Protein AF-A0A3G4YT87-F1 (afdb_monomer)

Structure (mmCIF, N/CA/C/O backbone):
data_AF-A0A3G4YT87-F1
#
_entry.id   AF-A0A3G4YT87-F1
#
loop_
_atom_site.group_PDB
_atom_site.id
_atom_site.type_symbol
_atom_site.label_atom_id
_atom_site.label_alt_id
_atom_site.label_comp_id
_atom_site.label_asym_id
_atom_site.label_entity_id
_atom_site.label_seq_id
_atom_site.pdbx_PDB_ins_code
_atom_site.Cartn_x
_atom_site.Cartn_y
_atom_site.Cartn_z
_atom_site.occupancy
_atom_site.B_iso_or_equiv
_atom_site.auth_seq_id
_atom_site.auth_comp_id
_atom_site.auth_asym_id
_atom_site.auth_atom_id
_atom_site.pdbx_PDB_model_num
ATOM 1 N N . LYS A 1 1 ? -23.942 -4.716 14.796 1.00 54.91 1 LYS A N 1
ATOM 2 C CA . LYS A 1 1 ? -22.743 -4.615 13.935 1.00 54.91 1 LYS A CA 1
ATOM 3 C C . LYS A 1 1 ? -23.280 -4.381 12.539 1.00 54.91 1 LYS A C 1
ATOM 5 O O . LYS A 1 1 ? -23.975 -5.260 12.062 1.00 54.91 1 LYS A O 1
ATOM 10 N N . GLU A 1 2 ? -23.105 -3.191 11.973 1.00 70.88 2 GLU A N 1
ATOM 11 C CA . GLU A 1 2 ? -23.387 -3.000 10.548 1.00 70.88 2 GLU A CA 1
ATOM 12 C C . GLU A 1 2 ? -22.398 -3.865 9.771 1.00 70.88 2 GLU A C 1
ATOM 14 O O . GLU A 1 2 ? -21.189 -3.791 10.018 1.00 70.88 2 GLU A O 1
ATOM 19 N N . ASP A 1 3 ? -22.910 -4.723 8.894 1.00 77.50 3 ASP A N 1
ATOM 20 C CA . ASP A 1 3 ? -22.074 -5.470 7.968 1.00 77.50 3 ASP A CA 1
ATOM 21 C C . ASP A 1 3 ? -21.429 -4.461 7.024 1.00 77.50 3 ASP A C 1
ATOM 23 O O . ASP A 1 3 ? -22.083 -3.851 6.177 1.00 77.50 3 ASP A O 1
ATOM 27 N N . LYS A 1 4 ? -20.131 -4.220 7.220 1.00 84.19 4 LYS A N 1
ATOM 28 C CA . LYS A 1 4 ? -19.364 -3.378 6.307 1.00 84.19 4 LYS A CA 1
ATOM 29 C C . LYS A 1 4 ? -19.370 -4.050 4.940 1.00 84.19 4 LYS A C 1
ATOM 31 O O . LYS A 1 4 ? -19.026 -5.225 4.830 1.00 84.19 4 LYS A O 1
ATOM 36 N N . THR A 1 5 ? -19.717 -3.296 3.905 1.00 92.06 5 THR A N 1
ATOM 37 C CA . THR A 1 5 ? -19.676 -3.780 2.526 1.00 92.06 5 THR A CA 1
ATOM 38 C C . THR A 1 5 ? -18.284 -4.315 2.196 1.00 92.06 5 THR A C 1
ATOM 40 O O . THR A 1 5 ? -17.289 -3.596 2.305 1.00 92.06 5 THR A O 1
ATOM 43 N N . HIS A 1 6 ? -18.210 -5.581 1.785 1.00 91.19 6 HIS A N 1
ATOM 44 C CA . HIS A 1 6 ? -16.977 -6.175 1.282 1.00 91.19 6 HIS A CA 1
ATOM 45 C C . HIS A 1 6 ? -16.669 -5.626 -0.111 1.00 91.19 6 HIS A C 1
ATOM 47 O O . HIS A 1 6 ? -17.533 -5.621 -0.986 1.00 91.19 6 HIS A O 1
ATOM 53 N N . LEU A 1 7 ? -15.430 -5.187 -0.323 1.00 9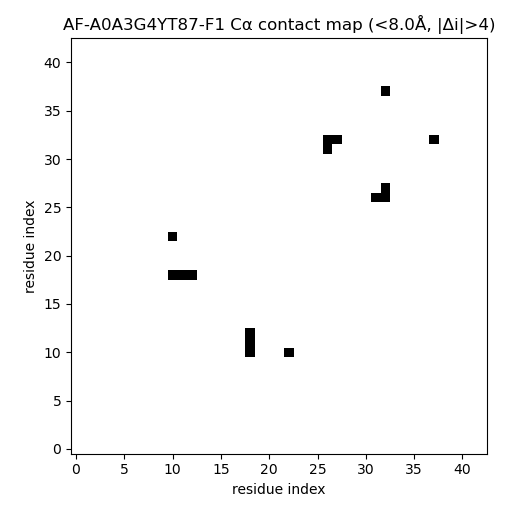1.62 7 LEU A N 1
ATOM 54 C CA . LEU A 1 7 ? -14.989 -4.615 -1.589 1.00 91.62 7 LEU A CA 1
ATOM 55 C C . LEU A 1 7 ? -13.612 -5.176 -1.953 1.00 91.62 7 LEU A C 1
ATOM 57 O O . LEU A 1 7 ? -12.696 -5.158 -1.133 1.00 91.62 7 LEU A O 1
ATOM 61 N N . ASN A 1 8 ? -13.480 -5.677 -3.182 1.00 93.62 8 ASN A N 1
ATOM 62 C CA . ASN A 1 8 ? -12.233 -6.206 -3.736 1.00 93.62 8 ASN A CA 1
ATOM 63 C C . ASN A 1 8 ? -11.722 -5.250 -4.824 1.00 93.62 8 ASN A C 1
ATOM 65 O O . ASN A 1 8 ? -12.492 -4.860 -5.700 1.00 93.62 8 ASN A O 1
ATOM 69 N N . VAL A 1 9 ? -10.436 -4.884 -4.784 1.00 92.69 9 VAL A N 1
ATOM 70 C CA . VAL A 1 9 ? -9.807 -3.936 -5.726 1.00 92.69 9 VAL A CA 1
ATOM 71 C C . VAL A 1 9 ? -8.604 -4.587 -6.403 1.00 92.69 9 VAL A C 1
ATOM 73 O O . VAL A 1 9 ? -7.810 -5.252 -5.742 1.00 92.69 9 VAL A O 1
ATOM 76 N N . VAL A 1 10 ? -8.440 -4.354 -7.709 1.00 95.12 10 VAL A N 1
ATOM 77 C CA . VAL A 1 10 ? -7.258 -4.759 -8.487 1.00 95.12 10 VAL A CA 1
ATOM 78 C C . VAL A 1 10 ? -6.686 -3.536 -9.205 1.00 95.12 10 VAL A C 1
ATOM 80 O O . VAL A 1 10 ? -7.429 -2.777 -9.824 1.00 95.12 10 VAL A O 1
ATOM 83 N N . VAL A 1 11 ? -5.364 -3.354 -9.141 1.00 93.94 11 VAL A N 1
ATOM 84 C CA . VAL A 1 11 ? -4.639 -2.266 -9.819 1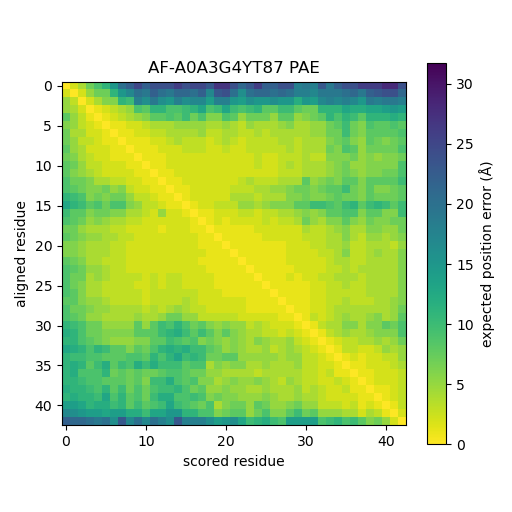.00 93.94 11 VAL A CA 1
ATOM 85 C C . VAL A 1 11 ? -3.857 -2.839 -11.006 1.00 93.94 11 VAL A C 1
ATOM 87 O O . VAL A 1 11 ? -3.009 -3.713 -10.827 1.00 93.94 11 VAL A O 1
ATOM 90 N N . ILE A 1 12 ? -4.122 -2.339 -12.218 1.00 96.00 12 ILE A N 1
ATOM 91 C CA . ILE A 1 12 ? -3.519 -2.802 -13.484 1.00 96.00 12 ILE A CA 1
ATOM 92 C C . ILE A 1 12 ? -2.775 -1.670 -14.208 1.00 96.00 12 ILE A C 1
ATOM 94 O O . ILE A 1 12 ? -3.023 -0.496 -13.953 1.00 96.00 12 ILE A O 1
ATOM 98 N N . GLY A 1 13 ? -1.845 -2.018 -15.102 1.00 95.50 13 GLY A N 1
ATOM 99 C CA . GLY A 1 13 ? -1.054 -1.049 -15.877 1.00 95.50 13 GLY A CA 1
ATOM 100 C C . GLY A 1 13 ? 0.372 -1.520 -16.173 1.00 95.50 13 GLY A C 1
ATOM 101 O O . GLY A 1 13 ? 0.808 -2.557 -15.663 1.00 95.50 13 GLY A O 1
ATOM 102 N N . HIS A 1 14 ? 1.110 -0.743 -16.970 1.00 96.00 14 HIS A N 1
ATOM 103 C CA . HIS A 1 14 ? 2.493 -1.040 -17.376 1.00 96.00 14 HIS A CA 1
ATOM 104 C C . HIS A 1 14 ? 3.426 -1.209 -16.168 1.00 96.00 14 HIS A C 1
ATOM 106 O O . HIS A 1 14 ? 3.171 -0.639 -15.102 1.00 96.00 14 HIS A O 1
ATOM 112 N N . VAL A 1 15 ? 4.474 -2.034 -16.295 1.00 91.38 15 VAL A N 1
ATOM 113 C CA . VAL A 1 15 ? 5.379 -2.391 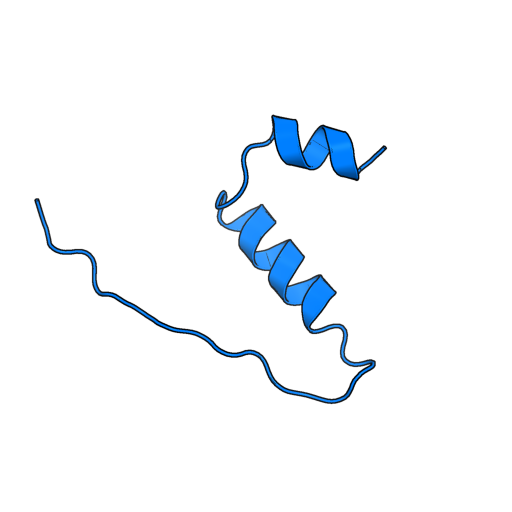-15.180 1.00 91.38 15 VAL A CA 1
ATOM 114 C C . VAL A 1 15 ? 5.945 -1.149 -14.483 1.00 91.38 15 VAL A C 1
ATOM 116 O O . VAL A 1 15 ? 5.910 -1.092 -13.255 1.00 91.38 15 VAL A O 1
ATOM 119 N N . ASP A 1 16 ? 6.265 -0.106 -15.250 1.00 93.62 16 ASP A N 1
ATOM 120 C CA . ASP A 1 16 ? 6.872 1.130 -14.742 1.00 93.62 16 ASP A CA 1
ATOM 121 C C . ASP A 1 16 ? 5.860 2.197 -14.289 1.00 93.62 16 ASP A C 1
ATOM 123 O O . ASP A 1 16 ? 6.249 3.259 -13.816 1.00 93.62 16 ASP A O 1
ATOM 127 N N . SER A 1 17 ? 4.547 1.943 -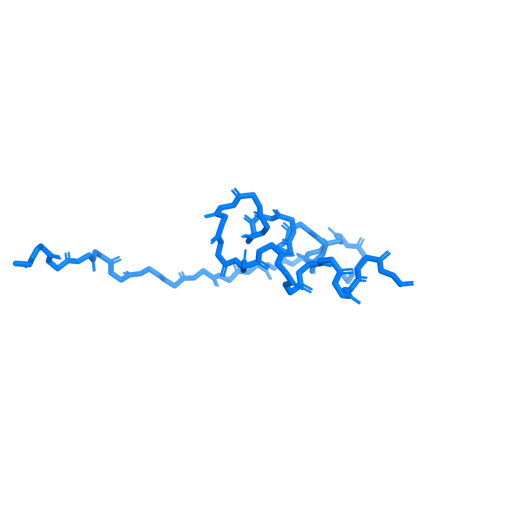14.372 1.00 95.06 17 SER A N 1
ATOM 128 C CA . SER A 1 17 ? 3.515 2.917 -13.967 1.00 95.06 17 SER A CA 1
ATOM 129 C C . SER A 1 17 ? 3.397 3.117 -12.447 1.00 95.06 17 SER A C 1
ATOM 131 O O . SER A 1 17 ? 2.446 3.738 -11.988 1.00 95.06 17 SER A O 1
ATOM 133 N N . GLY A 1 18 ? 4.309 2.557 -11.646 1.00 94.31 18 GLY A N 1
ATOM 134 C CA . GLY A 1 18 ? 4.352 2.805 -10.201 1.00 94.31 18 GLY A CA 1
ATOM 135 C C . GLY A 1 18 ? 3.171 2.231 -9.409 1.00 94.31 18 GLY A C 1
ATOM 136 O O . GLY A 1 18 ? 2.861 2.724 -8.328 1.00 94.31 18 GLY A O 1
ATOM 137 N N . LYS A 1 19 ? 2.511 1.178 -9.914 1.00 96.25 19 LYS A N 1
ATOM 138 C CA . LYS A 1 19 ? 1.309 0.578 -9.297 1.00 96.25 19 LYS A CA 1
ATOM 139 C C . LYS A 1 19 ? 1.508 0.210 -7.824 1.00 96.25 19 LYS A C 1
ATOM 141 O O . LYS A 1 19 ? 0.647 0.503 -6.996 1.00 96.25 19 LYS A O 1
ATOM 146 N N . SER A 1 20 ? 2.634 -0.423 -7.492 1.00 95.00 20 SER A N 1
ATOM 147 C CA . SER A 1 20 ? 2.983 -0.794 -6.115 1.00 95.00 20 SER A CA 1
ATOM 148 C C . SER A 1 20 ? 3.230 0.436 -5.242 1.00 95.00 20 SER A C 1
ATOM 150 O O . SER A 1 20 ? 2.755 0.469 -4.111 1.00 95.00 20 SER A O 1
ATOM 152 N N . THR A 1 21 ? 3.890 1.466 -5.778 1.00 94.50 21 THR A N 1
ATOM 153 C CA . THR A 1 21 ? 4.147 2.736 -5.087 1.00 94.50 21 THR A CA 1
ATOM 154 C C . THR A 1 21 ? 2.845 3.441 -4.715 1.00 94.50 21 THR A C 1
ATOM 156 O O . THR A 1 21 ? 2.640 3.781 -3.552 1.00 94.50 21 THR A O 1
ATOM 159 N N . THR A 1 22 ? 1.924 3.606 -5.669 1.00 93.56 22 THR A N 1
ATOM 160 C CA . THR A 1 22 ? 0.627 4.252 -5.415 1.00 93.56 22 THR A CA 1
ATOM 161 C C . THR A 1 22 ? -0.241 3.423 -4.473 1.00 93.56 22 THR A C 1
ATOM 163 O O . THR A 1 22 ? -0.859 3.978 -3.568 1.00 93.56 22 THR A O 1
ATOM 166 N N . THR A 1 23 ? -0.256 2.095 -4.635 1.00 94.31 23 THR A N 1
ATOM 167 C CA . THR A 1 23 ? -1.019 1.197 -3.751 1.00 94.31 23 THR A CA 1
ATOM 168 C C . THR A 1 23 ? -0.488 1.254 -2.319 1.00 94.31 23 THR A C 1
ATOM 170 O O . THR A 1 23 ? -1.269 1.404 -1.382 1.00 94.31 23 THR A O 1
ATOM 173 N N . GLY A 1 24 ? 0.834 1.200 -2.136 1.00 91.94 24 GLY A N 1
ATOM 174 C CA . GLY A 1 24 ? 1.467 1.337 -0.825 1.00 91.94 24 GLY A CA 1
ATOM 175 C C . GLY A 1 24 ? 1.169 2.690 -0.179 1.00 91.94 24 GLY A C 1
ATOM 176 O O . GLY A 1 24 ? 0.800 2.743 0.992 1.00 91.94 24 GLY A O 1
ATOM 177 N N . HIS A 1 25 ? 1.233 3.775 -0.957 1.00 91.69 25 HIS A N 1
ATOM 178 C CA . HIS A 1 25 ? 0.911 5.116 -0.471 1.00 91.69 25 HIS A CA 1
ATOM 179 C C . HIS A 1 25 ? -0.562 5.266 -0.060 1.00 91.69 25 HIS A C 1
ATOM 181 O O . HIS A 1 25 ? -0.860 5.895 0.953 1.00 91.69 25 HIS A O 1
ATOM 187 N N . LEU A 1 26 ? -1.488 4.653 -0.803 1.00 92.56 26 LEU A N 1
ATOM 188 C CA . LEU A 1 26 ? -2.912 4.659 -0.472 1.00 92.56 26 LEU A CA 1
ATOM 189 C C . LEU A 1 26 ? -3.179 3.919 0.843 1.00 92.56 26 LEU A C 1
ATOM 191 O O . LEU A 1 26 ? -3.856 4.450 1.718 1.00 92.56 26 LEU A O 1
ATOM 195 N N . ILE A 1 27 ? -2.600 2.728 1.024 1.00 91.81 27 ILE 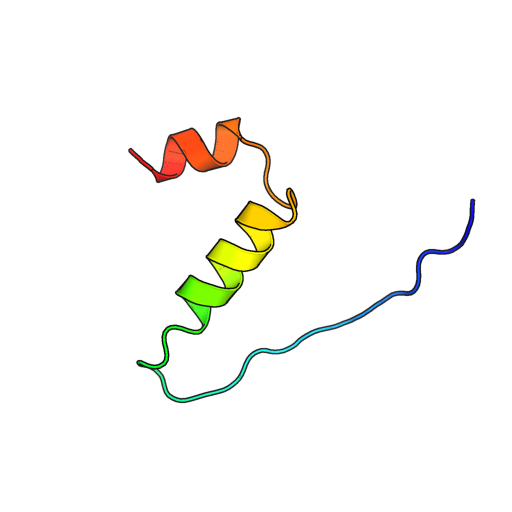A N 1
ATOM 196 C CA . ILE A 1 27 ? -2.743 1.963 2.274 1.00 91.81 27 ILE A CA 1
ATOM 197 C C . ILE A 1 27 ? -2.142 2.740 3.457 1.00 91.81 27 ILE A C 1
ATOM 199 O O . ILE A 1 27 ? -2.725 2.751 4.545 1.00 91.81 27 ILE A O 1
ATOM 203 N N . TYR A 1 28 ? -1.012 3.419 3.234 1.00 88.81 28 TYR A N 1
ATOM 204 C CA . TYR A 1 28 ? -0.377 4.288 4.221 1.00 88.81 28 TYR A CA 1
ATOM 205 C C . TYR A 1 28 ? -1.297 5.439 4.657 1.00 88.81 28 TYR A C 1
ATOM 207 O O . TYR A 1 28 ? -1.560 5.593 5.849 1.00 88.81 28 TYR A O 1
ATOM 215 N N . GLN A 1 29 ? -1.852 6.203 3.709 1.00 89.50 29 GLN A N 1
ATOM 216 C CA . GLN A 1 29 ? -2.758 7.317 4.017 1.00 89.50 29 GLN A CA 1
ATOM 217 C C . GLN A 1 29 ? -4.073 6.864 4.662 1.00 89.50 29 GLN A C 1
ATOM 219 O O . GLN A 1 29 ? -4.578 7.529 5.564 1.00 89.50 29 GLN A O 1
ATOM 224 N N . CYS A 1 30 ? -4.627 5.726 4.235 1.00 89.69 30 CYS A N 1
ATOM 225 C CA . CYS A 1 30 ? -5.865 5.178 4.792 1.00 89.69 30 CYS A CA 1
ATOM 226 C C . CYS A 1 30 ? -5.702 4.606 6.212 1.00 89.69 30 CYS A C 1
ATOM 228 O O . CYS A 1 30 ? -6.679 4.115 6.777 1.00 89.69 30 CYS A O 1
ATOM 230 N N . GLY A 1 31 ? -4.495 4.629 6.790 1.00 86.31 31 GLY A N 1
ATOM 231 C CA . GLY A 1 31 ? -4.231 4.066 8.115 1.00 86.31 31 GLY A CA 1
ATOM 232 C C . GLY A 1 31 ? -4.398 2.546 8.167 1.00 86.31 31 GLY A C 1
ATOM 233 O O . GLY A 1 31 ? -4.628 1.988 9.237 1.00 86.31 31 GLY A O 1
ATOM 234 N N . GLY A 1 32 ? -4.301 1.868 7.016 1.00 85.06 32 GLY A N 1
ATOM 235 C CA . GLY A 1 32 ? -4.374 0.407 6.934 1.00 85.06 32 GLY A CA 1
ATOM 236 C C . GLY A 1 32 ? -3.130 -0.291 7.491 1.00 85.06 32 GLY A C 1
ATOM 237 O O . GLY A 1 32 ? -3.152 -1.501 7.703 1.00 85.06 32 GLY A O 1
ATOM 238 N N . ILE A 1 33 ? -2.052 0.464 7.734 1.00 85.81 33 ILE A N 1
ATOM 239 C CA . ILE A 1 33 ? -0.804 -0.010 8.336 1.00 85.81 33 ILE A CA 1
ATOM 240 C C . ILE A 1 33 ? -0.511 0.814 9.594 1.00 85.81 33 ILE A C 1
ATOM 242 O O . ILE A 1 33 ? -0.635 2.038 9.600 1.00 85.81 33 ILE A O 1
ATOM 246 N N . ASP A 1 34 ? -0.093 0.129 10.659 1.00 85.94 34 ASP A N 1
ATOM 247 C CA . ASP A 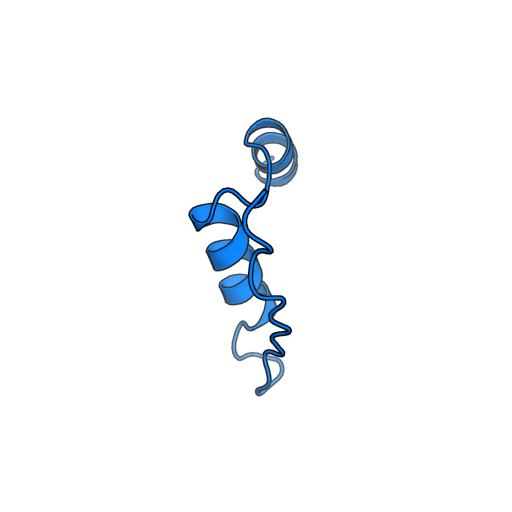1 34 ? 0.327 0.753 11.912 1.00 85.94 34 ASP A CA 1
ATOM 248 C C . ASP A 1 34 ? 1.618 1.577 11.747 1.00 85.94 34 ASP A C 1
ATOM 250 O O . ASP A 1 34 ? 2.571 1.144 11.090 1.00 85.94 34 ASP A O 1
ATOM 254 N N . LYS A 1 35 ? 1.686 2.739 12.407 1.00 81.69 35 LYS A N 1
ATOM 255 C CA . LYS A 1 35 ? 2.807 3.690 12.277 1.00 81.69 35 LYS A CA 1
ATOM 256 C C . LYS A 1 35 ? 4.158 3.067 12.630 1.00 81.69 35 LYS A C 1
ATOM 258 O O . LYS A 1 35 ? 5.133 3.282 11.917 1.00 81.69 35 LYS A O 1
ATOM 263 N N . ARG A 1 36 ? 4.203 2.205 13.652 1.00 82.69 36 ARG A N 1
ATOM 264 C CA . ARG A 1 36 ? 5.429 1.505 14.075 1.00 82.69 36 ARG A CA 1
ATOM 265 C C . ARG A 1 36 ? 5.968 0.564 12.999 1.00 82.69 36 ARG A C 1
ATOM 267 O O . ARG A 1 36 ? 7.157 0.257 12.978 1.00 82.69 36 ARG A O 1
ATOM 274 N N . THR A 1 37 ? 5.087 0.039 12.151 1.00 84.25 37 THR A N 1
ATOM 275 C CA . THR A 1 37 ? 5.487 -0.822 11.037 1.00 84.25 37 THR A CA 1
ATOM 276 C C . THR A 1 37 ? 6.141 0.016 9.948 1.00 84.25 37 THR A C 1
ATOM 278 O O . 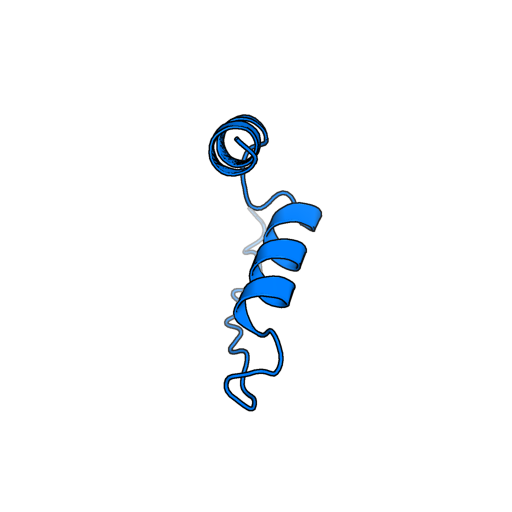THR A 1 37 ? 7.206 -0.362 9.476 1.00 84.25 37 THR A O 1
ATOM 281 N N . ILE A 1 38 ? 5.570 1.175 9.61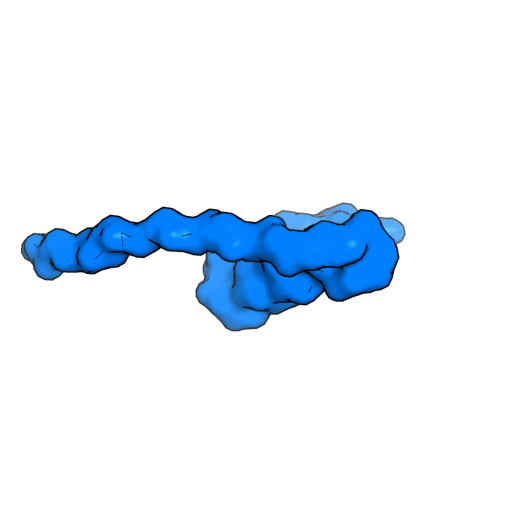1 1.00 86.19 38 ILE A N 1
ATOM 282 C CA . ILE A 1 38 ? 6.132 2.075 8.594 1.00 86.19 38 ILE A CA 1
ATOM 283 C C . ILE A 1 38 ? 7.502 2.614 9.008 1.00 86.19 38 ILE A C 1
ATOM 285 O O . ILE A 1 38 ? 8.438 2.539 8.221 1.0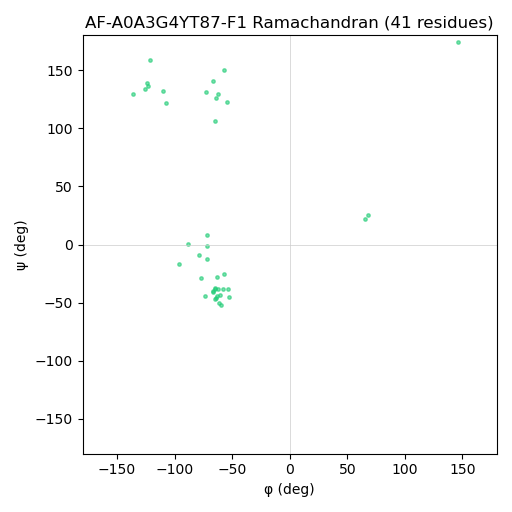0 86.19 38 ILE A O 1
ATOM 289 N N . GLU A 1 39 ? 7.662 3.036 10.263 1.00 85.75 39 GLU A N 1
ATOM 290 C CA . GLU A 1 39 ? 8.945 3.536 10.787 1.00 85.75 39 GLU A CA 1
ATOM 291 C C . GLU A 1 39 ? 10.096 2.519 10.662 1.00 85.75 39 GLU A C 1
ATOM 293 O O . GLU A 1 39 ? 11.264 2.900 10.606 1.00 85.75 39 GLU A O 1
ATOM 298 N N . LYS A 1 40 ? 9.793 1.213 10.621 1.00 86.62 40 LYS A N 1
ATOM 299 C CA . LYS A 1 40 ? 10.801 0.164 10.399 1.00 86.62 40 LYS A CA 1
ATOM 300 C C . LYS A 1 40 ? 11.231 0.035 8.940 1.00 86.62 40 LYS A C 1
ATOM 302 O O . LYS A 1 40 ? 12.336 -0.436 8.709 1.00 86.62 40 LYS A O 1
ATOM 307 N N . PHE A 1 41 ? 10.357 0.374 7.995 1.00 81.44 41 PHE A N 1
ATOM 308 C CA . PHE A 1 41 ? 10.607 0.255 6.556 1.00 81.44 41 PHE A CA 1
ATOM 309 C C . PHE A 1 41 ? 11.103 1.563 5.924 1.00 81.44 41 PHE A C 1
ATOM 311 O O . PHE A 1 41 ? 11.645 1.526 4.826 1.00 81.44 41 PHE A O 1
ATOM 318 N N . GLU A 1 42 ? 10.935 2.704 6.601 1.00 79.94 42 GLU A N 1
ATOM 319 C CA . GLU A 1 42 ? 11.535 3.991 6.208 1.00 79.94 42 GLU A CA 1
ATOM 320 C C . GLU A 1 42 ? 13.025 4.121 6.593 1.00 79.94 42 GLU A C 1
ATOM 322 O O . GLU A 1 42 ? 13.678 5.076 6.174 1.00 79.94 42 GLU A O 1
ATOM 327 N N . LYS A 1 43 ? 13.563 3.181 7.384 1.00 61.00 43 LYS A N 1
ATOM 328 C CA . LYS A 1 43 ? 14.990 3.081 7.737 1.00 61.00 43 LYS A CA 1
ATOM 329 C C . LYS A 1 43 ? 15.766 2.226 6.745 1.00 61.00 43 LYS A C 1
ATOM 331 O O . LYS A 1 43 ? 16.931 2.599 6.487 1.00 61.00 43 LYS A O 1
#

Foldseek 3Di:
DPDDDDDDDDDDDDPPPCRVVVVVVVCVVVVVDDPVVVVVVVD

Solvent-accessible surface area (backbone atoms only — not comparable to full-atom values): 3051 Å² total; per-residue (Å²): 130,83,82,73,83,86,81,87,87,85,90,86,77,62,89,84,70,44,61,68,60,55,51,52,50,50,40,53,74,70,60,75,52,60,69,76,60,51,63,65,72,77,106

Mean predicted aligned error: 5.82 Å

pLDDT: mean 87.95, std 8.71, range [54.91, 96.25]

Organism: Fusarium oxysporum (NCBI:txid5507)

InterPro domains:
  IPR000795 Translational (tr)-type GTP-binding domain [PF00009] (4-40)
  IPR027417 P-loop containing nucleoside triphosphate hydrolase [G3DSA:3.40.50.300] (1-43)
  IPR027417 P-loop containing nucleoside triphosphate hydrolase [SSF52540] (2-42)
  IPR050100 Translation factor GTPase superfamily members [PTHR23115] (3-43)

Sequence (43 aa):
KEDKTHLNVVVIGHVDSGKSTTTGHLIYQCGGIDKRTIEKFEK

Radius of gyration: 13.72 Å; Cα contacts (8 Å, |Δi|>4): 8; chains: 1; bounding box: 38×14×32 Å

Secondary structure (DSSP, 8-state):
---PPP--------TTS-HHHHHHHHHHHTT-S-HHHHHHH--